Protein AF-A0A369VRB0-F1 (afdb_monomer_lite)

Secondary structure (DSSP, 8-state):
---EEEEEEEE--STT--EEEEEEEEGGGS-HHHHHHHHHHHHHTTGGGPPPPPPPPTT-EEEEEEEEETTEEEEEEEEES-SSHHHHHHHHHHHHHHHGGGS--TTTS-HHHHHHHHHHHHHHT--

Foldseek 3Di:
DFWKKKKWKWFDDDPPDIDIDMDMDTPVQFDPVLVVVLVVLCVVVVVLPDDADDDEDNGWMWIFIWGDDDPTIDTHTATPVGPDPSVVVNVVSSVNRRCVVVPPDVVNDDPVVVVVVVVVVVVVVVD

Radius of gyration: 17.97 Å; chains: 1; bounding box: 40×48×33 Å

pLDDT: mean 82.33, std 15.35, range [45.62, 98.25]

Sequence (127 aa):
MTDAITLGISGWFTPHGTLYHEEGRTLDEIAPEDWSNLLAHAESINFFTRAEPALPAPDARIFHLTITAGERSRELAINDPFEASELALLIRLTRRAMRDRLVLTPETLSEEAFEAIQASLRQAGQD

Structure (mmCIF, N/CA/C/O backbone):
data_AF-A0A369VRB0-F1
#
_entry.id   AF-A0A369VRB0-F1
#
loop_
_atom_site.group_PDB
_atom_site.id
_atom_site.type_symbol
_atom_site.label_atom_id
_atom_site.label_alt_id
_atom_site.label_comp_id
_atom_site.label_asym_id
_atom_site.label_entity_id
_atom_site.label_seq_id
_atom_site.pdbx_PDB_ins_code
_atom_site.Cartn_x
_atom_site.Cartn_y
_atom_site.Cartn_z
_atom_site.occupancy
_atom_site.B_iso_or_equiv
_atom_site.auth_seq_id
_atom_site.auth_comp_id
_atom_site.auth_asym_id
_atom_site.auth_atom_id
_atom_site.pdbx_PDB_model_num
ATOM 1 N N . MET A 1 1 ? 0.431 -9.967 13.486 1.00 76.19 1 MET A N 1
ATOM 2 C CA . MET A 1 1 ? 1.096 -8.630 13.454 1.00 76.19 1 MET A CA 1
ATOM 3 C C . MET A 1 1 ? 0.018 -7.548 13.562 1.00 76.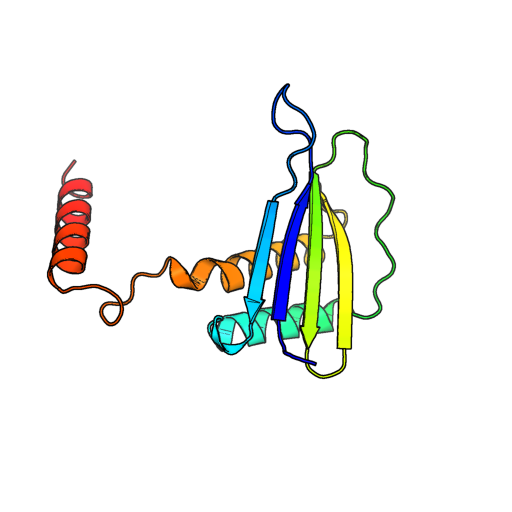19 1 MET A C 1
ATOM 5 O O . MET A 1 1 ? -1.147 -7.920 13.583 1.00 76.19 1 MET A O 1
ATOM 9 N N . THR A 1 2 ? 0.343 -6.257 13.696 1.00 89.88 2 THR A N 1
ATOM 10 C CA . THR A 1 2 ? -0.697 -5.204 13.664 1.00 89.88 2 THR A CA 1
ATOM 11 C C . THR A 1 2 ? -1.009 -4.839 12.219 1.00 89.88 2 THR A C 1
ATOM 13 O O . THR A 1 2 ? -0.089 -4.543 11.457 1.00 89.88 2 THR A O 1
ATOM 16 N N . ASP A 1 3 ? -2.291 -4.850 11.862 1.00 94.94 3 ASP A N 1
ATOM 17 C CA . ASP A 1 3 ? -2.757 -4.444 10.537 1.00 94.94 3 ASP A CA 1
ATOM 18 C C . ASP A 1 3 ? -2.463 -2.963 10.310 1.00 94.94 3 ASP A C 1
ATOM 20 O O . ASP A 1 3 ? -2.825 -2.107 11.123 1.00 94.94 3 ASP A O 1
ATOM 24 N N . ALA A 1 4 ? -1.756 -2.673 9.222 1.00 95.44 4 ALA A N 1
ATOM 25 C CA . ALA A 1 4 ? -1.245 -1.343 8.940 1.00 95.44 4 ALA A CA 1
ATOM 26 C C . ALA A 1 4 ? -0.897 -1.174 7.462 1.00 95.44 4 ALA A C 1
ATOM 28 O O . ALA A 1 4 ? -0.593 -2.141 6.753 1.00 95.44 4 ALA A O 1
ATOM 29 N N . ILE A 1 5 ? -0.876 0.081 7.028 1.00 95.38 5 ILE A N 1
ATOM 30 C CA . ILE A 1 5 ? -0.287 0.508 5.760 1.00 95.38 5 ILE A CA 1
ATOM 31 C C . ILE A 1 5 ? 0.812 1.528 6.031 1.00 95.38 5 ILE A C 1
ATOM 33 O O . ILE A 1 5 ? 0.673 2.382 6.906 1.00 95.38 5 ILE A O 1
ATOM 37 N N . THR A 1 6 ? 1.874 1.464 5.236 1.00 95.19 6 THR A N 1
ATOM 38 C CA . THR A 1 6 ? 2.931 2.477 5.182 1.00 95.19 6 THR A CA 1
ATOM 39 C C . THR A 1 6 ? 3.148 2.861 3.729 1.00 95.19 6 THR A C 1
ATOM 41 O O . THR A 1 6 ? 3.224 1.993 2.860 1.00 95.19 6 THR A O 1
ATOM 44 N N . LEU A 1 7 ? 3.224 4.160 3.456 1.00 93.31 7 LEU A N 1
ATOM 45 C CA . LEU A 1 7 ? 3.524 4.699 2.140 1.00 93.31 7 LEU A CA 1
ATOM 46 C C . LEU A 1 7 ? 4.701 5.667 2.245 1.00 93.31 7 LEU A C 1
ATOM 48 O O . LEU A 1 7 ? 4.564 6.793 2.724 1.00 93.31 7 LEU A O 1
ATOM 52 N N . GLY A 1 8 ? 5.847 5.216 1.756 1.00 89.56 8 GLY A N 1
ATOM 53 C CA . GLY A 1 8 ? 7.020 6.024 1.478 1.00 89.56 8 GLY A CA 1
ATOM 54 C C . GLY A 1 8 ? 7.000 6.567 0.052 1.00 89.56 8 GLY A C 1
ATOM 55 O O . GLY A 1 8 ? 6.498 5.933 -0.876 1.00 89.56 8 GLY A O 1
ATOM 56 N N . ILE A 1 9 ? 7.579 7.742 -0.152 1.00 87.62 9 ILE A N 1
ATOM 57 C CA . ILE A 1 9 ? 7.845 8.308 -1.472 1.00 87.62 9 ILE A CA 1
ATOM 58 C C . ILE A 1 9 ? 9.300 8.756 -1.488 1.00 87.62 9 ILE A C 1
ATOM 60 O O . ILE A 1 9 ? 9.707 9.598 -0.687 1.00 87.62 9 ILE A O 1
ATOM 64 N N . SER A 1 10 ? 10.073 8.215 -2.426 1.00 82.38 10 SER A N 1
ATOM 65 C CA . SER A 1 10 ? 11.417 8.691 -2.746 1.00 82.38 10 SER A CA 1
ATOM 66 C C . SER A 1 10 ? 11.479 9.146 -4.197 1.00 82.38 10 SER A C 1
ATOM 68 O O . SER A 1 10 ? 10.897 8.522 -5.080 1.00 82.38 10 SER A O 1
ATOM 70 N N . GLY A 1 11 ? 12.214 10.213 -4.468 1.00 70.88 11 GLY A N 1
ATOM 71 C CA . GLY A 1 11 ? 12.469 10.688 -5.823 1.00 70.88 11 GLY A CA 1
ATOM 72 C C . GLY A 1 11 ? 13.196 12.023 -5.803 1.00 70.88 11 GLY A C 1
ATOM 73 O O . GLY A 1 11 ? 13.388 12.624 -4.742 1.00 70.88 11 GLY A O 1
ATOM 74 N N . TRP A 1 12 ? 13.593 12.506 -6.977 1.00 55.75 12 TRP A N 1
ATOM 75 C CA . TRP A 1 12 ? 14.245 13.806 -7.099 1.00 55.75 12 TRP A CA 1
ATOM 76 C C . TRP A 1 12 ? 13.206 14.923 -7.081 1.00 55.75 12 TRP A C 1
ATOM 78 O O . TRP A 1 12 ? 12.567 15.202 -8.090 1.00 55.75 12 TRP A O 1
ATOM 88 N N . PHE A 1 13 ? 13.047 15.605 -5.949 1.00 56.91 13 PHE A N 1
ATOM 89 C CA . PHE A 1 13 ? 12.424 16.925 -5.943 1.00 56.91 13 PHE A CA 1
ATOM 90 C C . PHE A 1 13 ? 13.287 17.888 -5.125 1.00 56.91 13 PHE A C 1
ATOM 92 O O . PHE A 1 13 ? 13.317 17.829 -3.902 1.00 56.91 13 PHE A O 1
ATOM 99 N N . THR A 1 14 ? 13.944 18.794 -5.863 1.00 46.25 14 THR A N 1
ATOM 100 C CA . THR A 1 14 ? 14.813 19.935 -5.489 1.00 46.25 14 THR A CA 1
ATOM 101 C C . THR A 1 14 ? 16.340 19.728 -5.591 1.00 46.25 14 THR A C 1
ATOM 103 O O . THR A 1 14 ? 16.832 18.609 -5.455 1.00 46.25 14 THR A O 1
ATOM 106 N N . PRO A 1 15 ? 17.122 20.812 -5.813 1.00 46.34 15 PRO A N 1
ATOM 107 C CA . PRO A 1 15 ? 18.597 20.813 -5.825 1.00 46.34 15 PRO A CA 1
ATOM 108 C C . PRO A 1 15 ? 19.278 20.410 -4.500 1.00 46.34 15 PRO A C 1
ATOM 110 O O . PRO A 1 15 ? 20.495 20.537 -4.386 1.00 46.34 15 PRO A O 1
ATOM 113 N N . HIS A 1 16 ? 18.518 19.977 -3.489 1.00 50.50 16 HIS A N 1
ATOM 114 C CA . HIS A 1 16 ? 18.973 19.790 -2.107 1.00 50.50 16 HIS A CA 1
ATOM 115 C C . HIS A 1 16 ? 19.141 18.316 -1.684 1.00 50.50 16 HIS A C 1
ATOM 117 O O . HIS A 1 16 ? 19.489 18.061 -0.535 1.00 50.50 16 HIS A O 1
ATOM 123 N N . GLY A 1 17 ? 18.951 17.355 -2.599 1.00 53.81 17 GLY A N 1
ATOM 124 C CA . GLY A 1 17 ? 19.181 15.919 -2.368 1.00 53.81 17 GLY A CA 1
ATOM 125 C C . GLY A 1 17 ? 17.908 15.063 -2.384 1.00 53.81 17 GLY A C 1
ATOM 126 O O . GLY A 1 17 ? 16.826 15.541 -2.720 1.00 53.81 17 GLY A O 1
ATOM 127 N N . THR A 1 18 ? 18.049 13.776 -2.049 1.00 58.72 18 THR A N 1
ATOM 128 C CA . THR A 1 18 ? 16.936 12.815 -1.978 1.00 58.72 18 THR A CA 1
ATOM 129 C C . THR A 1 18 ? 16.072 13.103 -0.752 1.00 58.72 18 THR A C 1
ATOM 131 O O . THR A 1 18 ? 16.516 12.911 0.378 1.00 58.72 18 THR A O 1
ATOM 134 N N . LEU A 1 19 ? 14.831 13.538 -0.964 1.00 63.75 19 LEU A N 1
ATOM 135 C CA . LEU A 1 19 ? 13.826 13.627 0.093 1.00 63.75 19 LEU A CA 1
ATOM 136 C C . LEU A 1 19 ? 13.042 12.314 0.124 1.00 63.75 19 LEU A C 1
ATOM 138 O O . LEU A 1 19 ? 12.378 11.956 -0.849 1.00 63.75 19 LEU A O 1
ATOM 142 N N . TYR A 1 20 ? 13.154 11.598 1.241 1.00 77.56 20 TYR A N 1
ATOM 143 C CA . TYR A 1 20 ? 12.277 10.485 1.579 1.00 77.56 20 TYR A CA 1
ATOM 144 C C . TYR A 1 20 ? 11.192 11.000 2.520 1.00 77.56 20 TYR A C 1
ATOM 146 O O . TYR A 1 20 ? 11.501 11.587 3.559 1.00 77.56 20 TYR A O 1
ATOM 154 N N . HIS A 1 21 ? 9.933 10.807 2.145 1.00 81.81 21 HIS A N 1
ATOM 155 C CA . HIS A 1 21 ? 8.795 11.073 3.014 1.00 81.81 21 HIS A CA 1
ATOM 156 C C . HIS A 1 21 ? 8.017 9.782 3.210 1.00 81.81 21 HIS A C 1
ATOM 158 O O . HIS A 1 21 ? 7.648 9.150 2.225 1.00 81.81 21 HIS A O 1
ATOM 164 N N . GLU A 1 22 ? 7.759 9.418 4.460 1.00 86.88 22 GLU A N 1
ATOM 165 C CA . GLU A 1 22 ? 7.021 8.218 4.829 1.00 86.88 22 GLU A CA 1
ATOM 166 C C . GLU A 1 22 ? 5.892 8.574 5.782 1.00 86.88 22 GLU A C 1
ATOM 168 O O . GLU A 1 22 ? 6.074 9.351 6.722 1.00 86.88 22 GLU A O 1
ATOM 173 N N . GLU A 1 23 ? 4.733 7.980 5.532 1.00 89.06 23 GLU A N 1
ATOM 174 C CA . GLU A 1 23 ? 3.578 8.057 6.407 1.00 89.06 23 GLU A CA 1
ATOM 175 C C . GLU A 1 23 ? 2.981 6.663 6.611 1.00 89.06 23 GLU A C 1
ATOM 177 O O . GLU A 1 23 ? 2.913 5.860 5.679 1.00 89.06 23 GLU A O 1
ATOM 182 N N . GLY A 1 24 ? 2.538 6.382 7.838 1.00 91.62 24 GLY A N 1
ATOM 183 C CA . GLY A 1 24 ? 1.879 5.136 8.212 1.00 91.62 24 GLY A CA 1
ATOM 184 C C . GLY A 1 24 ? 0.527 5.369 8.882 1.00 91.62 24 GLY A C 1
ATOM 185 O O . GLY A 1 24 ? 0.280 6.434 9.463 1.00 91.62 24 GLY A O 1
ATOM 186 N N . ARG A 1 25 ? -0.336 4.356 8.797 1.00 92.88 25 ARG A N 1
ATOM 187 C CA . ARG A 1 25 ? -1.607 4.256 9.524 1.00 92.88 25 ARG A CA 1
ATOM 188 C C . ARG A 1 25 ? -1.834 2.827 9.986 1.00 92.88 25 ARG A C 1
ATOM 190 O O . ARG A 1 25 ? -1.638 1.890 9.206 1.00 92.88 25 ARG A O 1
ATOM 197 N N . THR A 1 26 ? -2.276 2.661 11.224 1.00 92.88 26 THR A N 1
ATOM 198 C CA . THR A 1 26 ? -2.810 1.380 11.704 1.00 92.88 26 THR A CA 1
ATOM 199 C C . THR A 1 26 ? -4.279 1.232 11.309 1.00 92.88 26 THR A C 1
ATOM 201 O O . THR A 1 26 ? -4.944 2.210 10.972 1.00 92.88 26 THR A O 1
ATOM 204 N N . LEU A 1 27 ? -4.798 0.001 11.312 1.00 90.50 27 LEU A N 1
ATOM 205 C CA . LEU A 1 27 ? -6.177 -0.303 10.909 1.00 90.50 27 LEU A CA 1
ATOM 206 C C . LEU A 1 27 ? -7.233 0.542 11.643 1.00 90.50 27 LEU A C 1
ATOM 208 O O . LEU A 1 27 ? -8.227 0.934 11.042 1.00 90.50 27 LEU A O 1
ATOM 212 N N . ASP A 1 28 ? -7.021 0.842 12.923 1.00 89.56 28 ASP A N 1
ATOM 213 C CA . ASP A 1 28 ? -7.921 1.667 13.735 1.00 89.56 28 ASP A CA 1
ATOM 214 C C . ASP A 1 28 ? -7.931 3.157 13.341 1.00 89.56 28 ASP A C 1
ATOM 216 O O . ASP A 1 28 ? -8.829 3.893 13.744 1.00 89.56 28 ASP A O 1
ATOM 220 N N . GLU A 1 29 ? -6.978 3.602 12.519 1.00 88.44 29 GLU A N 1
ATOM 221 C CA . GLU A 1 29 ? 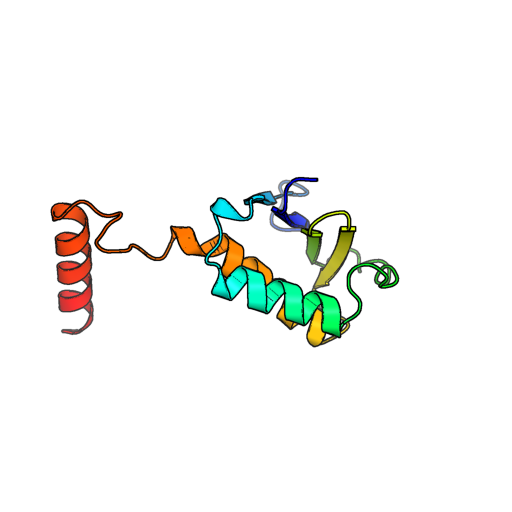-6.892 4.973 12.006 1.00 88.44 29 GLU A CA 1
ATOM 222 C C . GLU A 1 29 ? -7.477 5.146 10.592 1.00 88.44 29 GLU A C 1
ATOM 224 O O . GLU A 1 29 ? -7.432 6.255 10.053 1.00 88.44 29 GLU A O 1
ATOM 229 N N . ILE A 1 30 ? -7.995 4.076 9.982 1.00 88.88 30 ILE A N 1
ATOM 230 C CA . ILE A 1 30 ? -8.469 4.035 8.589 1.00 88.88 30 ILE A CA 1
ATOM 231 C C . ILE A 1 30 ? -9.971 3.750 8.576 1.00 88.88 30 ILE A C 1
ATOM 233 O O . ILE A 1 30 ? -10.446 2.894 9.327 1.00 88.88 30 ILE A O 1
ATOM 237 N N . ALA A 1 31 ? -10.741 4.410 7.700 1.00 89.75 31 ALA A N 1
ATOM 238 C CA . ALA A 1 31 ? -12.146 4.054 7.553 1.00 89.75 31 ALA A CA 1
ATOM 239 C C . ALA A 1 31 ? -12.290 2.580 7.116 1.00 89.75 31 ALA A C 1
ATOM 241 O O . ALA A 1 31 ? -11.616 2.143 6.175 1.00 89.75 31 ALA A O 1
ATOM 242 N N . PRO A 1 32 ? -13.205 1.798 7.725 1.00 89.88 32 PRO A N 1
ATOM 243 C CA . PRO A 1 32 ? -13.362 0.379 7.401 1.00 89.88 32 PRO A CA 1
ATOM 244 C C . PRO A 1 32 ? -13.615 0.098 5.913 1.00 89.88 32 PRO A C 1
ATOM 246 O O . PRO A 1 32 ? -13.156 -0.916 5.386 1.00 89.88 32 PRO A O 1
ATOM 249 N N . GLU A 1 33 ? -14.326 0.994 5.220 1.00 90.75 33 GLU A N 1
ATOM 250 C CA . GLU A 1 33 ? -14.578 0.875 3.781 1.00 90.75 33 GLU A CA 1
ATOM 251 C C . GLU A 1 33 ? -13.304 1.019 2.946 1.00 90.75 33 GLU A C 1
ATOM 253 O O . GLU A 1 33 ? -13.098 0.256 2.002 1.00 90.75 33 GLU A O 1
ATOM 258 N N . ASP A 1 34 ? -12.420 1.944 3.312 1.00 93.94 34 ASP A N 1
ATOM 259 C CA . ASP A 1 34 ? -11.192 2.203 2.573 1.00 93.94 34 ASP A CA 1
ATOM 260 C C . ASP A 1 34 ? -10.146 1.128 2.835 1.00 93.94 34 ASP A C 1
ATOM 262 O O . ASP A 1 34 ? -9.482 0.689 1.893 1.00 93.94 34 ASP A O 1
ATOM 266 N N . TRP A 1 35 ? -10.091 0.599 4.061 1.00 95.06 35 TRP A N 1
ATOM 267 C CA . TRP A 1 35 ? -9.327 -0.611 4.351 1.00 95.06 35 TRP A CA 1
ATOM 268 C C . TRP A 1 35 ? -9.816 -1.811 3.530 1.00 95.06 35 TRP A C 1
ATOM 270 O O . TRP A 1 35 ? -9.019 -2.478 2.868 1.00 95.06 35 TRP A O 1
ATOM 280 N N . SER A 1 36 ? -11.128 -2.067 3.529 1.00 94.75 36 SER A N 1
ATOM 281 C CA . SER A 1 36 ? -11.727 -3.193 2.802 1.00 94.75 36 SER A CA 1
ATOM 282 C C . SER A 1 36 ? -11.466 -3.103 1.296 1.00 94.75 36 SER A C 1
ATOM 284 O O . SER A 1 36 ? -11.017 -4.072 0.682 1.00 94.75 36 SER A O 1
ATOM 286 N N . ASN A 1 37 ? -11.668 -1.923 0.702 1.00 95.69 37 ASN A N 1
ATOM 287 C CA . ASN A 1 37 ? -11.432 -1.684 -0.721 1.00 95.69 37 ASN A CA 1
ATOM 288 C C . ASN A 1 37 ? -9.951 -1.831 -1.094 1.00 95.69 37 ASN A C 1
ATOM 290 O O . ASN A 1 37 ? -9.630 -2.450 -2.112 1.00 95.69 37 ASN A O 1
ATOM 294 N N . LEU A 1 38 ? -9.048 -1.281 -0.274 1.00 96.75 38 LEU A N 1
ATOM 295 C CA . LEU A 1 38 ? -7.606 -1.412 -0.470 1.00 96.75 38 LEU A CA 1
ATOM 296 C C . LEU A 1 38 ? -7.180 -2.880 -0.429 1.00 96.75 38 LEU A C 1
ATOM 298 O O . LEU A 1 38 ? -6.492 -3.338 -1.343 1.00 96.75 38 LEU A O 1
ATOM 302 N N . LEU A 1 39 ? -7.598 -3.614 0.605 1.00 97.62 39 LEU A N 1
ATOM 303 C CA . LEU A 1 39 ? -7.213 -5.008 0.783 1.00 97.62 39 LEU A CA 1
ATOM 304 C C . LEU A 1 39 ? -7.790 -5.884 -0.331 1.00 97.62 39 LEU A C 1
ATOM 306 O O . LEU A 1 39 ? -7.048 -6.656 -0.930 1.00 97.62 39 LEU A O 1
ATOM 310 N N . ALA A 1 40 ? -9.068 -5.716 -0.684 1.00 97.81 40 ALA A N 1
ATOM 311 C CA . ALA A 1 40 ? -9.689 -6.443 -1.790 1.00 97.81 40 ALA A CA 1
ATOM 312 C C . ALA A 1 40 ? -8.935 -6.233 -3.115 1.00 97.81 40 ALA A C 1
ATOM 314 O O . ALA A 1 40 ? -8.690 -7.190 -3.854 1.00 97.81 40 ALA A O 1
ATOM 315 N N . HIS A 1 41 ? -8.513 -4.996 -3.400 1.00 98.25 41 HIS A N 1
ATOM 316 C CA . HIS A 1 41 ? -7.718 -4.706 -4.591 1.00 98.25 41 HIS A CA 1
ATOM 317 C C . HIS A 1 41 ? -6.319 -5.330 -4.513 1.00 98.25 41 HIS A C 1
ATOM 319 O O . HIS A 1 41 ? -5.882 -5.955 -5.480 1.00 98.25 41 HIS A O 1
ATOM 325 N N . ALA A 1 42 ? -5.645 -5.239 -3.361 1.00 97.50 42 ALA A N 1
ATOM 326 C CA . ALA A 1 42 ? -4.340 -5.859 -3.131 1.00 97.50 42 ALA A CA 1
ATOM 327 C C . ALA A 1 42 ? -4.372 -7.385 -3.343 1.00 97.50 42 ALA A C 1
ATOM 329 O O . ALA A 1 42 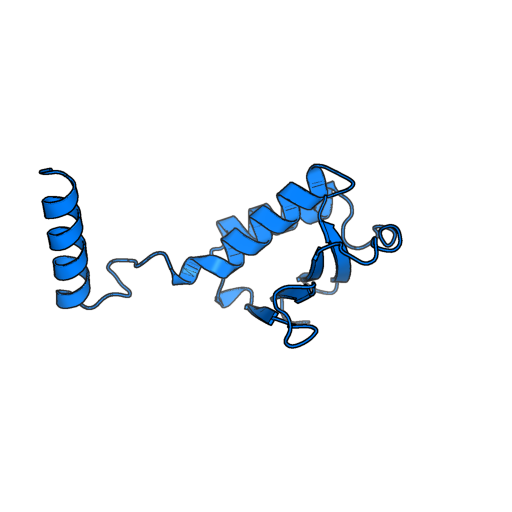? -3.469 -7.929 -3.984 1.00 97.50 42 ALA A O 1
ATOM 330 N N . GLU A 1 43 ? -5.426 -8.068 -2.883 1.00 97.25 43 GLU A N 1
ATOM 331 C CA . GLU A 1 43 ? -5.635 -9.496 -3.165 1.00 97.25 43 GLU A CA 1
ATOM 332 C C . GLU A 1 43 ? -5.808 -9.759 -4.661 1.00 97.25 43 GLU A C 1
ATOM 334 O O . GLU A 1 43 ? -5.162 -10.648 -5.211 1.00 97.25 43 GLU A O 1
ATOM 339 N N . SER A 1 44 ? -6.647 -8.970 -5.342 1.00 97.56 44 SER A 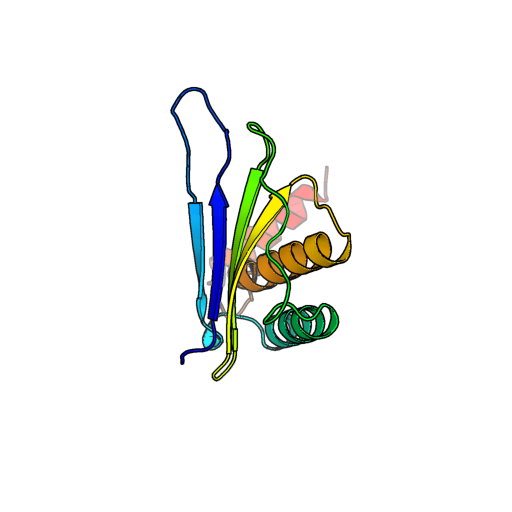N 1
ATOM 340 C CA . SER A 1 44 ? -6.977 -9.198 -6.756 1.00 97.56 44 SER A CA 1
ATOM 341 C C . SER A 1 44 ? -5.758 -9.149 -7.686 1.00 97.56 44 SER A C 1
ATOM 343 O O . SER A 1 44 ? -5.731 -9.824 -8.715 1.00 97.56 44 SER A O 1
ATOM 345 N N . ILE A 1 45 ? -4.723 -8.395 -7.300 1.00 95.69 45 ILE A N 1
ATOM 346 C CA . ILE A 1 45 ? -3.473 -8.254 -8.057 1.00 95.69 45 ILE A CA 1
ATOM 347 C C . ILE A 1 45 ? -2.334 -9.127 -7.515 1.00 95.69 45 ILE A C 1
ATOM 349 O O . ILE A 1 45 ? -1.191 -8.995 -7.969 1.00 95.69 45 ILE A O 1
ATOM 353 N N . ASN A 1 46 ? -2.634 -9.993 -6.542 1.00 96.44 46 ASN A N 1
ATOM 354 C CA . ASN A 1 46 ? -1.687 -10.841 -5.822 1.00 96.44 46 ASN A CA 1
ATOM 355 C C . ASN A 1 46 ? -0.526 -10.056 -5.190 1.00 96.44 46 ASN A C 1
ATOM 357 O O . ASN A 1 46 ? 0.622 -10.492 -5.259 1.00 96.44 46 ASN A O 1
ATOM 361 N N . PHE A 1 47 ? -0.803 -8.896 -4.585 1.00 96.25 47 PHE A N 1
ATOM 362 C CA . PHE A 1 47 ? 0.217 -7.983 -4.050 1.00 96.25 47 PHE A CA 1
ATOM 363 C C . PHE A 1 47 ? 1.240 -8.693 -3.148 1.00 96.25 47 PHE A C 1
ATOM 365 O O . PHE A 1 47 ? 2.444 -8.548 -3.348 1.00 96.25 47 PHE A O 1
ATOM 372 N N . PHE A 1 48 ? 0.774 -9.526 -2.211 1.00 96.38 48 PHE A N 1
ATOM 373 C CA . PHE A 1 48 ? 1.627 -10.196 -1.220 1.00 96.38 48 PHE A CA 1
ATOM 374 C C . PHE A 1 48 ? 2.630 -11.199 -1.810 1.00 96.38 48 PHE A C 1
ATOM 376 O O . PHE A 1 48 ? 3.614 -11.536 -1.155 1.00 96.38 48 PHE A O 1
ATOM 383 N N . THR A 1 49 ? 2.395 -11.675 -3.033 1.00 95.81 49 THR A N 1
ATOM 384 C CA . THR A 1 49 ? 3.268 -12.628 -3.738 1.00 95.81 49 THR A CA 1
ATOM 385 C C . THR A 1 49 ? 3.775 -12.075 -5.067 1.00 95.81 49 THR A C 1
ATOM 387 O O . THR A 1 49 ? 4.335 -12.822 -5.871 1.00 95.81 49 THR A O 1
ATOM 390 N N . ARG A 1 50 ? 3.537 -10.789 -5.344 1.00 93.00 50 ARG A N 1
ATOM 391 C CA . ARG A 1 50 ? 3.916 -10.160 -6.605 1.00 93.00 50 ARG A CA 1
ATOM 392 C C . ARG A 1 50 ? 5.439 -10.093 -6.706 1.00 93.00 50 ARG A C 1
ATOM 394 O O . ARG A 1 50 ? 6.126 -9.835 -5.720 1.00 93.00 50 ARG A O 1
ATOM 401 N N . ALA A 1 51 ? 5.958 -10.322 -7.911 1.00 90.38 51 ALA A N 1
ATOM 402 C CA . ALA A 1 51 ? 7.366 -10.089 -8.199 1.00 90.38 51 ALA A CA 1
ATOM 403 C C . ALA A 1 51 ? 7.711 -8.602 -8.033 1.00 90.38 51 ALA A C 1
ATOM 405 O O . ALA A 1 51 ? 6.862 -7.735 -8.258 1.00 90.38 51 ALA A O 1
ATOM 406 N N . GLU A 1 52 ? 8.961 -8.327 -7.663 1.00 84.62 52 GLU A N 1
ATOM 407 C CA . GLU A 1 52 ? 9.448 -6.953 -7.583 1.00 84.62 52 GLU A CA 1
ATOM 408 C C . GLU A 1 52 ? 9.346 -6.284 -8.965 1.00 84.62 52 GLU A C 1
ATOM 410 O O . GLU A 1 52 ? 9.656 -6.940 -9.971 1.00 84.62 52 GLU A O 1
ATOM 415 N N . PRO A 1 53 ? 8.904 -5.016 -9.044 1.00 81.50 53 PRO A N 1
ATOM 416 C CA . PRO A 1 53 ? 8.941 -4.253 -10.286 1.00 81.50 53 PRO A CA 1
ATOM 417 C C . PRO A 1 53 ? 10.360 -4.143 -10.854 1.00 81.50 53 PRO A C 1
ATOM 419 O O . PRO A 1 53 ? 11.354 -4.406 -10.168 1.00 81.50 53 PRO A O 1
ATOM 422 N N . ALA A 1 54 ? 10.472 -3.754 -12.127 1.00 81.69 54 ALA A N 1
ATOM 423 C CA . ALA A 1 54 ? 11.783 -3.542 -12.724 1.00 81.69 54 ALA A CA 1
ATOM 424 C C . ALA A 1 54 ? 12.528 -2.399 -12.012 1.00 81.69 54 ALA A C 1
ATOM 426 O O . ALA A 1 54 ? 11.933 -1.562 -11.328 1.00 81.69 54 ALA A O 1
ATOM 427 N N . LEU A 1 55 ? 13.853 -2.346 -12.178 1.00 79.06 55 LEU A N 1
ATOM 428 C CA . LEU A 1 55 ? 14.638 -1.255 -11.606 1.00 79.06 55 LEU A CA 1
ATOM 429 C C . LEU A 1 55 ? 14.149 0.103 -12.152 1.00 79.06 55 LEU A C 1
ATOM 431 O O . LEU A 1 55 ? 13.986 0.233 -13.370 1.00 79.06 55 LEU A O 1
ATOM 435 N N . PRO A 1 56 ? 13.942 1.110 -11.283 1.00 76.38 56 PRO A N 1
ATOM 436 C CA . PRO A 1 56 ? 13.497 2.433 -11.700 1.00 76.38 56 PRO A CA 1
ATOM 437 C C . PRO A 1 56 ? 14.504 3.105 -12.633 1.00 76.38 56 PRO A C 1
ATOM 439 O O . PRO A 1 56 ? 15.719 2.929 -12.503 1.00 76.38 56 PRO A O 1
ATOM 442 N N . ALA A 1 57 ? 13.996 3.949 -13.533 1.00 77.50 57 ALA A N 1
ATOM 443 C CA . ALA A 1 57 ? 14.840 4.916 -14.223 1.00 77.50 57 ALA A CA 1
ATOM 444 C C . ALA A 1 57 ? 15.480 5.886 -13.201 1.00 77.50 57 ALA A C 1
ATOM 446 O O . ALA A 1 57 ? 14.885 6.135 -12.149 1.00 77.50 57 ALA A O 1
ATOM 447 N N . PRO A 1 58 ? 16.665 6.461 -13.483 1.00 74.81 58 PRO A N 1
ATOM 448 C CA . PRO A 1 58 ? 17.374 7.332 -12.537 1.00 74.81 58 PRO A CA 1
ATOM 449 C C . PRO A 1 58 ? 16.577 8.551 -12.041 1.00 74.81 58 PRO A C 1
ATOM 451 O O . PRO A 1 58 ? 16.875 9.092 -10.979 1.00 74.81 58 PRO A O 1
ATOM 454 N N . ASP A 1 59 ? 15.589 8.994 -12.814 1.00 75.38 59 ASP A N 1
ATOM 455 C CA . ASP A 1 59 ? 14.709 10.131 -12.551 1.00 75.38 59 ASP A CA 1
ATOM 456 C C . ASP A 1 59 ? 13.285 9.724 -12.129 1.00 75.38 59 ASP A C 1
ATOM 458 O O . ASP A 1 59 ? 12.451 10.593 -11.865 1.00 75.38 59 ASP A O 1
ATOM 462 N N . ALA A 1 60 ? 12.998 8.422 -12.033 1.00 79.44 60 ALA A N 1
ATOM 463 C CA . ALA A 1 60 ? 11.681 7.934 -11.648 1.00 79.44 60 ALA A CA 1
ATOM 464 C C . ALA A 1 60 ? 11.379 8.257 -10.180 1.00 79.44 60 ALA A C 1
ATOM 466 O O . ALA A 1 60 ? 12.223 8.131 -9.286 1.00 79.44 60 ALA A O 1
ATOM 467 N N . ARG A 1 61 ? 10.127 8.632 -9.911 1.00 86.00 61 ARG A N 1
ATOM 468 C CA . ARG A 1 61 ? 9.610 8.660 -8.542 1.00 86.00 61 ARG A CA 1
ATOM 469 C C . ARG A 1 61 ? 9.281 7.225 -8.133 1.00 86.00 61 ARG A C 1
ATOM 471 O O . ARG A 1 61 ? 8.748 6.462 -8.928 1.00 86.00 61 ARG A O 1
ATOM 478 N N . ILE A 1 62 ? 9.578 6.865 -6.892 1.00 89.31 62 ILE A N 1
ATOM 479 C CA . ILE A 1 62 ? 9.352 5.528 -6.344 1.00 89.31 62 ILE A CA 1
ATOM 480 C C . ILE A 1 62 ? 8.429 5.649 -5.133 1.00 89.31 62 ILE A C 1
ATOM 482 O O . ILE A 1 62 ? 8.667 6.454 -4.229 1.00 89.31 62 ILE A O 1
ATOM 486 N N . PHE A 1 63 ? 7.377 4.844 -5.127 1.00 91.38 63 PHE A N 1
ATOM 487 C CA . PHE A 1 63 ? 6.463 4.652 -4.013 1.00 91.38 63 PHE A CA 1
ATOM 488 C C . PHE A 1 63 ? 6.835 3.370 -3.272 1.00 91.38 63 PHE A C 1
ATOM 490 O O . PHE A 1 63 ? 6.739 2.290 -3.841 1.00 91.38 63 PHE A O 1
ATOM 497 N N . HIS A 1 64 ? 7.225 3.477 -2.009 1.00 93.00 64 HIS A N 1
ATOM 498 C CA . HIS A 1 64 ? 7.497 2.330 -1.141 1.00 93.00 64 HIS A CA 1
ATOM 499 C C . HIS A 1 64 ? 6.217 2.004 -0.386 1.00 93.00 64 HIS A C 1
ATOM 501 O O . HIS A 1 64 ? 5.840 2.720 0.539 1.00 93.00 64 HIS A O 1
ATOM 507 N N . LEU A 1 65 ? 5.485 0.991 -0.842 1.00 95.62 65 LEU A N 1
ATOM 508 C CA . LEU A 1 65 ? 4.214 0.605 -0.242 1.00 95.62 65 LEU A CA 1
ATOM 509 C C . LEU A 1 65 ? 4.392 -0.661 0.582 1.00 95.62 65 LEU A C 1
ATOM 511 O O . LEU A 1 65 ? 4.684 -1.718 0.024 1.00 95.62 65 LEU A O 1
ATOM 515 N N . THR A 1 66 ? 4.091 -0.565 1.872 1.00 97.31 66 THR A N 1
ATOM 516 C CA . THR A 1 66 ? 3.984 -1.714 2.770 1.00 97.31 66 THR A CA 1
ATOM 517 C C . THR A 1 66 ? 2.537 -1.909 3.194 1.00 97.31 66 THR A C 1
ATOM 519 O O . THR A 1 66 ? 1.889 -0.973 3.663 1.00 97.31 66 THR A O 1
ATOM 522 N N . ILE A 1 67 ? 2.030 -3.135 3.054 1.00 97.56 67 ILE A N 1
ATOM 523 C CA . ILE A 1 67 ? 0.720 -3.549 3.574 1.00 97.56 67 ILE A CA 1
ATOM 524 C C . ILE A 1 67 ? 0.937 -4.731 4.514 1.00 97.56 67 ILE A C 1
ATOM 526 O O . ILE A 1 67 ? 1.512 -5.744 4.112 1.00 97.56 67 ILE A O 1
ATOM 530 N N . THR A 1 68 ? 0.447 -4.614 5.746 1.00 97.88 68 THR A N 1
ATOM 531 C CA . THR A 1 68 ? 0.373 -5.706 6.722 1.00 97.88 68 THR A CA 1
ATOM 532 C C . THR A 1 68 ? -1.091 -6.023 7.004 1.00 97.88 68 THR A C 1
ATOM 534 O O . THR A 1 68 ? -1.828 -5.142 7.433 1.00 97.88 68 THR A O 1
ATOM 537 N N . ALA A 1 69 ? -1.508 -7.265 6.754 1.00 96.00 69 ALA A N 1
ATOM 538 C CA . ALA A 1 69 ? -2.870 -7.752 6.963 1.00 96.00 69 ALA A CA 1
ATOM 539 C C . ALA A 1 69 ? -2.850 -9.161 7.585 1.00 96.00 69 ALA A C 1
ATOM 541 O O . ALA A 1 69 ? -2.512 -10.158 6.930 1.00 96.00 69 ALA A O 1
ATOM 542 N N . GLY A 1 70 ? -3.214 -9.239 8.862 1.00 93.69 70 GLY A N 1
ATOM 543 C CA . GLY A 1 70 ? -3.117 -10.405 9.726 1.00 93.69 70 GLY A CA 1
ATOM 544 C C . GLY A 1 70 ? -1.672 -10.877 9.887 1.00 93.69 70 GLY A C 1
ATOM 545 O O . GLY A 1 70 ? -0.837 -10.234 10.528 1.00 93.69 70 GLY A O 1
ATOM 546 N N . GLU A 1 71 ? -1.386 -12.027 9.280 1.00 93.75 71 GLU A N 1
ATOM 547 C CA . GLU A 1 71 ? -0.067 -12.676 9.296 1.00 93.75 71 GLU A CA 1
ATOM 548 C C . GLU A 1 71 ? 0.726 -12.449 8.000 1.00 93.75 71 GLU A C 1
ATOM 550 O O . GLU A 1 71 ? 1.821 -12.983 7.830 1.00 93.75 71 GLU A O 1
ATOM 555 N N . ARG A 1 72 ? 0.179 -11.673 7.057 1.00 95.75 72 ARG A N 1
ATOM 556 C CA . ARG A 1 72 ? 0.834 -11.362 5.784 1.00 95.75 72 ARG A CA 1
ATOM 557 C C . ARG A 1 72 ? 1.351 -9.939 5.818 1.00 95.75 72 ARG A C 1
ATOM 559 O O . ARG A 1 72 ? 0.632 -9.023 6.204 1.00 95.75 72 ARG A O 1
ATOM 566 N N . SER A 1 73 ? 2.582 -9.754 5.368 1.00 96.00 73 SER A N 1
ATOM 567 C CA . SER A 1 73 ? 3.178 -8.436 5.201 1.00 96.00 73 SER A CA 1
ATOM 568 C C . SER A 1 73 ? 4.043 -8.432 3.955 1.00 96.00 73 SER A C 1
ATOM 570 O O . SER A 1 73 ? 4.761 -9.401 3.690 1.00 96.00 73 SER A O 1
ATOM 572 N N . ARG A 1 74 ? 3.939 -7.369 3.161 1.00 96.38 74 ARG A N 1
ATOM 573 C CA . ARG A 1 74 ? 4.762 -7.182 1.969 1.00 96.38 74 ARG A CA 1
ATOM 574 C C . ARG A 1 74 ? 5.032 -5.704 1.752 1.00 96.38 74 ARG A C 1
ATOM 576 O O . ARG A 1 74 ? 4.112 -4.894 1.831 1.00 96.38 74 ARG A O 1
ATOM 583 N N . GLU A 1 75 ? 6.282 -5.412 1.427 1.00 95.19 75 GLU A N 1
ATOM 584 C CA . GLU A 1 75 ? 6.744 -4.140 0.883 1.00 95.19 75 GLU A CA 1
ATOM 585 C C . GLU A 1 75 ? 7.008 -4.304 -0.621 1.00 95.19 75 GLU A C 1
ATOM 587 O O . GLU A 1 75 ? 7.526 -5.344 -1.043 1.00 95.19 75 GLU A O 1
ATOM 592 N N . LEU A 1 76 ? 6.623 -3.310 -1.424 1.00 93.94 76 LEU A N 1
ATOM 593 C CA . LEU A 1 76 ? 6.977 -3.200 -2.842 1.00 93.94 76 LEU A CA 1
ATOM 594 C C . LEU A 1 76 ? 7.406 -1.772 -3.180 1.00 93.94 76 LEU A C 1
ATOM 596 O O . LEU A 1 76 ? 6.723 -0.810 -2.813 1.00 93.94 76 LEU A O 1
ATOM 600 N N . ALA A 1 77 ? 8.481 -1.655 -3.958 1.00 91.25 77 ALA A N 1
ATOM 601 C CA . ALA A 1 77 ? 8.919 -0.397 -4.547 1.00 91.25 77 ALA A CA 1
ATOM 602 C C . ALA A 1 77 ? 8.264 -0.216 -5.925 1.00 91.25 77 ALA A C 1
ATOM 604 O O . ALA A 1 77 ? 8.610 -0.880 -6.897 1.00 91.25 77 ALA A O 1
ATOM 605 N N . ILE A 1 78 ? 7.281 0.677 -6.014 1.00 91.12 78 ILE A N 1
ATOM 606 C CA . ILE A 1 78 ? 6.462 0.906 -7.205 1.00 91.12 78 ILE A CA 1
ATOM 607 C C . ILE A 1 78 ? 6.938 2.172 -7.922 1.00 91.12 78 ILE A C 1
ATOM 609 O O . ILE A 1 78 ? 6.850 3.277 -7.386 1.00 91.12 78 ILE A O 1
ATOM 613 N N . ASN A 1 79 ? 7.392 2.016 -9.161 1.00 89.12 79 ASN A N 1
ATOM 614 C CA . ASN A 1 79 ? 7.882 3.122 -9.982 1.00 89.12 79 ASN A CA 1
ATOM 615 C C . ASN A 1 79 ? 6.729 3.970 -10.550 1.00 89.12 79 ASN A C 1
ATOM 617 O O . ASN A 1 79 ? 5.676 3.446 -10.916 1.00 89.12 79 ASN A O 1
ATOM 621 N N . ASP A 1 80 ? 6.958 5.276 -10.657 1.00 84.38 80 ASP A N 1
ATOM 622 C CA . ASP A 1 80 ? 6.153 6.258 -11.383 1.00 84.38 80 ASP A CA 1
ATOM 623 C C . ASP A 1 80 ? 7.017 6.817 -12.529 1.00 84.38 80 ASP A C 1
ATOM 625 O O . ASP A 1 80 ? 8.070 7.411 -12.254 1.00 84.38 80 ASP A O 1
ATOM 629 N N . PRO A 1 81 ? 6.634 6.604 -13.803 1.00 84.81 81 PRO A N 1
ATOM 630 C CA . PRO A 1 81 ? 5.336 6.104 -14.276 1.00 84.81 81 PRO A CA 1
ATOM 631 C C . PRO A 1 81 ? 5.068 4.620 -13.971 1.00 84.81 81 PRO A C 1
ATOM 633 O O . PRO A 1 81 ? 5.965 3.783 -14.036 1.00 84.81 81 PRO A O 1
ATOM 636 N N . PHE A 1 82 ? 3.804 4.302 -13.669 1.00 87.38 82 PHE A N 1
ATOM 637 C CA . PHE A 1 82 ? 3.374 2.947 -13.317 1.00 87.38 82 PHE A CA 1
ATOM 638 C C . PHE A 1 82 ? 3.412 1.999 -14.519 1.00 87.38 82 PHE A C 1
ATOM 640 O O . PHE A 1 82 ? 2.785 2.257 -15.545 1.00 87.38 82 PHE A O 1
ATOM 647 N N . GLU A 1 83 ? 4.062 0.848 -14.349 1.00 82.19 83 GLU A N 1
ATOM 648 C CA . GLU A 1 83 ? 4.121 -0.215 -15.365 1.00 82.19 83 GLU A CA 1
ATOM 649 C C . GLU A 1 83 ? 2.757 -0.880 -15.615 1.00 82.19 83 GLU A C 1
ATOM 651 O O . GLU A 1 83 ? 2.504 -1.410 -16.695 1.00 82.19 83 GLU A O 1
ATOM 656 N N . ALA A 1 84 ? 1.876 -0.864 -14.610 1.00 87.50 84 ALA A N 1
ATOM 657 C CA . ALA A 1 84 ? 0.580 -1.527 -14.642 1.00 87.50 84 ALA A CA 1
ATOM 658 C C . ALA A 1 84 ? -0.508 -0.642 -14.020 1.00 87.50 84 ALA A C 1
ATOM 660 O O . ALA A 1 84 ? -0.319 -0.047 -12.954 1.00 87.50 84 ALA A O 1
ATOM 661 N N . SER A 1 85 ? -1.672 -0.576 -14.674 1.00 90.19 85 SER A N 1
ATOM 662 C CA . SER A 1 85 ? -2.789 0.268 -14.226 1.00 90.19 85 SER A CA 1
ATOM 663 C C . SER A 1 85 ? -3.321 -0.133 -12.847 1.00 90.19 85 SER A C 1
ATOM 665 O O . SER A 1 85 ? -3.777 0.723 -12.086 1.00 90.19 85 SER A O 1
ATOM 667 N N . GLU A 1 86 ? -3.199 -1.409 -12.474 1.00 93.88 86 GLU A N 1
ATOM 668 C CA . GLU A 1 86 ? -3.675 -1.882 -11.182 1.00 93.88 86 GLU A CA 1
ATOM 669 C C . GLU A 1 86 ? -2.770 -1.426 -10.026 1.00 93.88 86 GLU A C 1
ATOM 671 O O . GLU A 1 86 ? -3.266 -1.221 -8.918 1.00 93.88 86 GLU A O 1
ATOM 676 N N . LEU A 1 87 ? -1.474 -1.188 -10.271 1.00 93.44 87 LEU A N 1
ATOM 677 C CA . LEU A 1 87 ? -0.563 -0.599 -9.278 1.00 93.44 87 LEU A CA 1
ATOM 678 C C . LEU A 1 87 ? -0.875 0.882 -9.047 1.00 93.44 87 LEU A C 1
ATOM 680 O O . LEU A 1 87 ? -0.874 1.346 -7.908 1.00 93.44 87 LEU A O 1
ATOM 684 N N . ALA A 1 88 ? -1.223 1.610 -10.111 1.00 93.62 88 ALA A N 1
ATOM 685 C CA . ALA A 1 88 ? -1.673 2.995 -9.998 1.00 93.62 88 ALA A CA 1
ATOM 686 C C . ALA A 1 88 ? -2.946 3.103 -9.138 1.00 93.62 88 ALA A C 1
ATOM 688 O O . ALA A 1 88 ? -3.055 3.979 -8.274 1.00 93.62 88 ALA A O 1
ATOM 689 N N . LEU A 1 89 ? -3.901 2.186 -9.346 1.00 95.69 89 LEU A N 1
ATOM 690 C CA . LEU A 1 89 ? -5.116 2.112 -8.536 1.00 95.69 89 LEU A CA 1
ATOM 691 C C . LEU A 1 89 ? -4.805 1.750 -7.079 1.00 95.69 89 LEU A C 1
ATOM 693 O O . LEU A 1 89 ? -5.360 2.380 -6.180 1.00 95.69 89 LEU A O 1
ATOM 697 N N . LEU A 1 90 ? -3.883 0.815 -6.836 1.00 96.62 90 LEU A N 1
ATOM 698 C CA . LEU A 1 90 ? -3.456 0.461 -5.482 1.00 96.62 90 LEU A CA 1
ATOM 699 C C . LEU A 1 90 ? -2.907 1.683 -4.731 1.00 96.62 90 LEU A C 1
ATOM 701 O O . LEU A 1 90 ? -3.406 2.006 -3.657 1.00 96.62 90 LEU A O 1
ATOM 705 N N . ILE A 1 91 ? -1.969 2.427 -5.330 1.00 94.88 91 ILE A N 1
ATOM 706 C CA . ILE A 1 91 ? -1.412 3.653 -4.732 1.00 94.88 91 ILE A CA 1
ATOM 707 C C . ILE A 1 91 ? -2.503 4.697 -4.461 1.00 94.88 91 ILE A C 1
ATOM 709 O O . ILE A 1 91 ? -2.476 5.383 -3.435 1.00 94.88 91 ILE A O 1
ATOM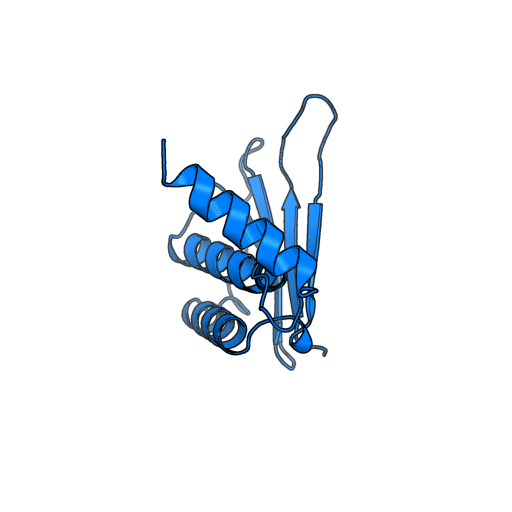 713 N N . ARG A 1 92 ? -3.494 4.825 -5.353 1.00 94.44 92 ARG A N 1
ATOM 714 C CA . ARG A 1 92 ? -4.637 5.726 -5.148 1.00 94.44 92 ARG A CA 1
ATOM 715 C C . ARG A 1 92 ? -5.483 5.314 -3.940 1.00 94.44 92 ARG A C 1
ATOM 717 O O . ARG A 1 92 ? -5.854 6.191 -3.161 1.00 94.44 92 ARG A O 1
ATOM 724 N N . LEU A 1 93 ? -5.785 4.025 -3.789 1.00 95.75 93 LEU A N 1
ATOM 725 C CA . LEU A 1 93 ? -6.543 3.498 -2.650 1.00 95.75 93 LEU A CA 1
ATOM 726 C C . LEU A 1 93 ? -5.767 3.665 -1.342 1.00 95.75 93 LEU A C 1
ATOM 728 O O . LEU A 1 93 ? -6.335 4.148 -0.367 1.00 95.75 93 LEU A O 1
ATOM 732 N N . THR A 1 94 ? -4.459 3.389 -1.339 1.00 95.19 94 THR A N 1
ATOM 733 C CA . THR A 1 94 ? -3.598 3.634 -0.173 1.00 95.19 94 THR A CA 1
ATOM 734 C C . THR A 1 94 ? -3.642 5.101 0.234 1.00 95.19 94 THR A C 1
ATOM 736 O O . THR A 1 94 ? -3.886 5.414 1.392 1.00 95.19 94 THR A O 1
ATOM 739 N N . ARG A 1 95 ? -3.467 6.030 -0.712 1.00 92.44 95 ARG A N 1
ATOM 740 C CA . ARG A 1 95 ? -3.535 7.469 -0.417 1.00 92.44 95 ARG A CA 1
ATOM 741 C C . ARG A 1 95 ? -4.890 7.899 0.133 1.00 92.44 95 ARG A C 1
ATOM 743 O O . ARG A 1 95 ? -4.926 8.808 0.953 1.00 92.44 95 ARG A O 1
ATOM 750 N N . ARG A 1 96 ? -5.984 7.287 -0.327 1.00 91.75 96 ARG A N 1
ATOM 751 C CA . ARG A 1 96 ? -7.321 7.545 0.216 1.00 91.75 96 ARG A CA 1
ATOM 752 C C . ARG A 1 96 ? -7.394 7.098 1.679 1.00 91.75 96 ARG A C 1
ATOM 754 O O . ARG A 1 96 ? -7.650 7.943 2.526 1.00 91.75 96 ARG A O 1
ATOM 761 N N . ALA A 1 97 ? -7.010 5.854 1.965 1.00 91.50 97 ALA A N 1
ATOM 762 C CA . ALA A 1 97 ? -6.947 5.305 3.321 1.00 91.50 97 ALA A CA 1
ATOM 763 C C . ALA A 1 97 ? -6.049 6.127 4.274 1.00 91.50 97 ALA A C 1
ATOM 765 O O . ALA A 1 97 ? -6.359 6.276 5.450 1.00 91.50 97 ALA A O 1
ATOM 766 N N . MET A 1 98 ? -4.958 6.720 3.772 1.00 88.38 98 MET A N 1
ATOM 767 C CA . MET A 1 98 ? -4.084 7.604 4.564 1.00 88.38 98 MET A CA 1
ATOM 768 C C . MET A 1 98 ? -4.707 8.979 4.868 1.00 88.38 98 MET A C 1
ATOM 770 O O . MET A 1 98 ? -4.357 9.627 5.863 1.00 88.38 98 MET A O 1
ATOM 774 N N . ARG A 1 99 ? -5.606 9.451 3.994 1.00 82.12 99 ARG A N 1
ATOM 775 C CA . ARG A 1 99 ? -6.128 10.823 3.976 1.00 82.12 99 ARG A CA 1
ATOM 776 C C . ARG A 1 99 ? -7.384 11.015 4.825 1.00 82.12 99 ARG A C 1
ATOM 778 O O . ARG A 1 99 ? -7.767 12.164 5.017 1.00 82.12 99 ARG A O 1
ATOM 785 N N . ASP A 1 100 ? -7.990 9.969 5.381 1.00 63.06 100 ASP A N 1
ATOM 786 C CA . ASP A 1 100 ? -9.275 10.082 6.095 1.00 63.06 100 ASP A CA 1
ATOM 787 C C . ASP A 1 100 ? -9.275 11.047 7.294 1.00 63.06 100 ASP A C 1
ATOM 789 O O . ASP A 1 100 ? -10.324 11.573 7.653 1.00 63.06 100 ASP A O 1
ATOM 793 N N . ARG A 1 101 ? -8.111 11.435 7.835 1.00 51.25 101 ARG A N 1
ATOM 794 C CA . ARG A 1 101 ? -8.013 12.536 8.818 1.00 51.25 101 ARG A CA 1
ATOM 795 C C . ARG A 1 101 ? -8.137 13.958 8.241 1.00 51.25 101 ARG A C 1
ATOM 797 O O . ARG A 1 101 ? -8.096 14.920 8.999 1.00 51.25 101 ARG A O 1
ATOM 804 N N . LEU A 1 102 ? -8.300 14.123 6.927 1.00 48.78 102 LEU A N 1
ATOM 805 C CA . LEU A 1 102 ? -8.629 15.408 6.288 1.00 48.78 102 LEU A CA 1
ATOM 806 C C . LEU A 1 102 ? -10.123 15.558 5.973 1.00 48.78 102 LEU A C 1
ATOM 808 O O . LEU A 1 102 ? -10.532 16.630 5.523 1.00 48.78 102 LEU A O 1
ATOM 812 N N . VAL A 1 103 ? -10.946 14.533 6.217 1.00 46.78 103 VAL A N 1
ATOM 813 C CA . VAL A 1 103 ? -12.401 14.702 6.218 1.00 46.78 103 VAL A CA 1
ATOM 814 C C . VAL A 1 103 ? -12.789 15.170 7.609 1.00 46.78 103 VAL A C 1
ATOM 816 O O . VAL A 1 103 ? -12.978 14.389 8.532 1.00 46.78 103 VAL A O 1
ATOM 819 N N . LEU A 1 104 ? -12.844 16.486 7.753 1.00 45.62 104 LEU A N 1
ATOM 820 C CA . LEU A 1 104 ? -13.386 17.162 8.917 1.00 45.62 104 LEU A CA 1
ATOM 821 C C . LEU A 1 104 ? -14.825 16.676 9.132 1.00 45.62 104 LEU A C 1
ATOM 823 O O . LEU A 1 104 ? -15.749 17.120 8.449 1.00 45.62 104 LEU A O 1
ATOM 827 N N . THR A 1 105 ? -15.021 15.719 10.032 1.00 52.31 105 THR A N 1
ATOM 828 C CA . THR A 1 105 ? -16.364 15.311 10.438 1.00 52.31 105 THR A CA 1
ATOM 829 C C . THR A 1 105 ? -16.885 16.333 11.453 1.00 52.31 105 THR A C 1
ATOM 831 O O . THR A 1 105 ? -16.095 16.855 12.244 1.00 52.31 105 THR A O 1
ATOM 834 N N . PRO A 1 106 ? -18.195 16.642 11.488 1.00 53.06 106 PRO A N 1
ATOM 835 C CA . PRO A 1 106 ? -18.753 17.551 12.497 1.00 53.06 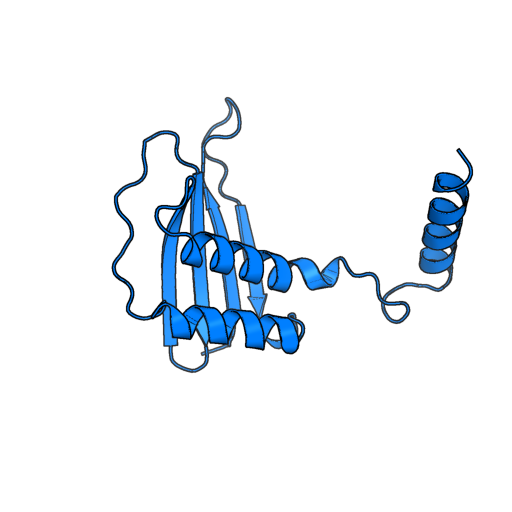106 PRO A CA 1
ATOM 836 C C . PRO A 1 106 ? -18.427 17.122 13.937 1.00 53.06 106 PRO A C 1
ATOM 838 O O . PRO A 1 106 ? -18.380 17.946 14.837 1.00 53.06 106 PRO A O 1
ATOM 841 N N . GLU A 1 107 ? -18.172 15.829 14.139 1.00 54.53 107 GLU A N 1
ATOM 842 C CA . GLU A 1 107 ? -17.832 15.221 15.427 1.00 54.53 107 GLU A CA 1
ATOM 843 C C . GLU A 1 107 ? -16.364 15.436 15.838 1.00 54.53 107 GLU A C 1
ATOM 845 O O . GLU A 1 107 ? -16.037 15.318 17.017 1.00 54.53 107 GLU A O 1
ATOM 850 N N . THR A 1 108 ? -15.474 15.753 14.889 1.00 54.69 108 THR A N 1
ATOM 851 C CA . THR A 1 108 ? -14.036 15.994 15.135 1.00 54.69 108 THR A CA 1
ATOM 852 C C . THR A 1 108 ? -13.658 17.475 15.105 1.00 54.69 108 THR A C 1
ATOM 854 O O . THR A 1 108 ? -12.541 17.834 15.479 1.00 54.69 108 THR A O 1
ATOM 857 N N . LEU A 1 109 ? -14.588 18.346 14.707 1.00 62.03 109 LEU A N 1
ATOM 858 C CA . LEU A 1 109 ? -14.430 19.794 14.727 1.00 62.03 109 LEU A CA 1
ATOM 859 C C . LEU A 1 109 ? -15.132 20.420 15.931 1.00 62.03 109 LEU A C 1
ATOM 861 O O . LEU A 1 109 ? -16.252 20.050 16.272 1.00 62.03 109 LEU A O 1
ATOM 865 N N . SER A 1 110 ? -14.514 21.438 16.534 1.00 68.31 110 SER A N 1
ATOM 866 C CA . SER A 1 110 ? -15.279 22.356 17.376 1.00 68.31 110 SER A CA 1
ATOM 867 C C . SER A 1 110 ? -16.339 23.063 16.525 1.00 68.31 110 SER A C 1
ATOM 869 O O . SER A 1 110 ? -16.129 23.323 15.337 1.00 68.31 110 SER A O 1
ATOM 871 N N . GLU A 1 111 ? -17.468 23.405 17.141 1.00 70.12 111 GLU A N 1
ATOM 872 C CA . GLU A 1 111 ? -18.573 24.123 16.491 1.00 70.12 111 GLU A CA 1
ATOM 873 C C . GLU A 1 111 ? -18.080 25.407 15.790 1.00 70.12 111 GLU A C 1
ATOM 875 O O . GLU A 1 111 ? -18.467 25.698 14.660 1.00 70.12 111 GLU A O 1
ATOM 880 N N . GLU A 1 112 ? -17.103 26.097 16.388 1.00 74.12 112 GLU A N 1
ATOM 881 C CA . GLU A 1 112 ? -16.436 27.268 15.803 1.00 74.12 112 GLU A CA 1
ATOM 882 C C . GLU A 1 112 ? -15.669 26.962 14.506 1.00 74.12 112 GLU A C 1
ATOM 884 O O . GLU A 1 112 ? -15.728 27.737 13.551 1.00 74.12 112 GLU A O 1
ATOM 889 N N . ALA A 1 113 ? -14.950 25.838 14.444 1.00 69.88 113 ALA A N 1
ATOM 890 C CA . ALA A 1 113 ? -14.183 25.463 13.260 1.00 69.88 113 ALA A CA 1
ATOM 891 C C . ALA A 1 113 ? -15.102 25.035 12.106 1.00 69.88 113 ALA A C 1
ATOM 893 O O . ALA A 1 113 ? -14.828 25.347 10.946 1.00 69.88 113 ALA A O 1
ATOM 894 N N . PHE A 1 114 ? -16.218 24.373 12.421 1.00 72.31 114 PHE A N 1
ATOM 895 C CA . PHE A 1 114 ? -17.225 23.986 11.435 1.00 72.31 114 PHE A CA 1
ATOM 896 C C . PHE A 1 114 ? -17.938 25.203 10.828 1.00 72.31 114 PHE A C 1
ATOM 898 O O . PHE A 1 114 ? -18.056 25.300 9.603 1.00 72.31 114 PHE A O 1
ATOM 905 N N . GLU A 1 115 ? -18.331 26.173 11.658 1.00 78.62 115 GLU A N 1
ATOM 906 C CA . GLU A 1 115 ? -18.936 27.426 11.188 1.00 78.62 115 GLU A CA 1
ATOM 907 C C . GLU A 1 115 ? -17.966 28.256 10.335 1.00 78.62 115 GLU A C 1
ATOM 909 O O . GLU A 1 115 ? -18.363 28.796 9.299 1.00 78.62 115 GLU A O 1
ATOM 914 N N . ALA A 1 116 ? -16.678 28.301 10.694 1.00 78.50 116 ALA A N 1
ATOM 915 C CA . ALA A 1 116 ? -15.663 28.986 9.894 1.00 78.50 116 ALA A CA 1
ATOM 916 C C . ALA A 1 116 ? -15.538 28.390 8.479 1.00 78.50 116 ALA A C 1
ATOM 918 O O . ALA A 1 116 ? -15.504 29.127 7.491 1.00 78.50 116 ALA A O 1
ATOM 919 N N . ILE A 1 117 ? -15.541 27.058 8.363 1.00 76.69 117 ILE A N 1
ATOM 920 C CA . ILE A 1 117 ? -15.463 26.364 7.069 1.00 76.69 117 ILE A CA 1
ATOM 921 C C . ILE A 1 117 ? -16.735 26.597 6.247 1.00 76.69 117 ILE A C 1
ATOM 923 O O . ILE A 1 117 ? -16.649 26.895 5.053 1.00 76.69 117 ILE A O 1
ATOM 927 N N . GLN A 1 118 ? -17.918 26.520 6.867 1.00 76.19 118 GLN A N 1
ATOM 928 C CA . GLN A 1 118 ? -19.175 26.823 6.181 1.00 76.19 118 GLN A CA 1
ATOM 929 C C . GLN A 1 118 ? -19.242 28.266 5.673 1.00 76.19 118 GLN A C 1
ATOM 931 O O . GLN A 1 118 ? -19.742 28.507 4.571 1.00 76.19 118 GLN A O 1
ATOM 936 N N . ALA A 1 119 ? -18.766 29.227 6.466 1.00 78.56 119 ALA A N 1
ATOM 937 C CA . ALA A 1 119 ? -18.734 30.632 6.084 1.00 78.56 119 ALA A CA 1
ATOM 938 C C . ALA A 1 119 ? -17.805 30.867 4.882 1.00 78.56 119 ALA A C 1
ATOM 940 O O . ALA A 1 119 ? -18.199 31.546 3.932 1.00 78.56 119 ALA A O 1
ATOM 941 N N . SER A 1 120 ? -16.620 30.244 4.870 1.00 75.06 120 SER A N 1
ATOM 942 C CA . SER A 1 120 ? -15.688 30.327 3.737 1.00 75.06 120 SER A CA 1
ATOM 943 C C . SER A 1 120 ? -16.247 29.695 2.457 1.00 75.06 120 SER A C 1
ATOM 945 O O . SER A 1 120 ? -16.101 30.268 1.379 1.00 75.06 120 SER A O 1
ATOM 947 N N . LEU A 1 121 ? -16.939 28.553 2.555 1.00 73.81 121 LEU A N 1
ATOM 948 C CA . LEU A 1 121 ? -17.575 27.910 1.397 1.00 73.81 121 LEU A CA 1
ATOM 949 C C . LEU A 1 121 ? -18.751 28.725 0.840 1.00 73.81 121 LEU A C 1
ATOM 951 O O . LEU A 1 121 ? -18.940 28.769 -0.374 1.00 73.81 121 LEU A O 1
ATOM 955 N N . ARG A 1 122 ? -19.522 29.403 1.703 1.00 72.62 122 ARG A N 1
ATOM 956 C CA . ARG A 1 122 ? -20.594 30.319 1.275 1.00 72.62 122 ARG A CA 1
ATOM 957 C C . ARG A 1 122 ? -20.052 31.538 0.526 1.00 72.62 122 ARG A C 1
ATOM 959 O O . ARG A 1 122 ? -20.673 31.947 -0.447 1.00 72.62 122 ARG A O 1
ATOM 966 N N . GLN A 1 123 ? -18.910 32.087 0.942 1.00 66.75 123 GLN A N 1
ATOM 967 C CA . GLN A 1 123 ? -18.263 33.202 0.239 1.00 66.75 123 GLN A CA 1
ATOM 968 C C . GLN A 1 123 ? -17.702 32.786 -1.126 1.00 66.75 123 GLN A C 1
ATOM 970 O O . GLN A 1 123 ? -17.902 33.497 -2.101 1.00 66.75 123 GLN A O 1
ATOM 975 N N . ALA A 1 124 ? -17.085 31.606 -1.226 1.00 61.22 124 ALA A N 1
ATOM 976 C CA . ALA A 1 124 ? -16.498 31.117 -2.477 1.00 61.22 124 ALA A CA 1
ATOM 977 C C . ALA A 1 124 ? -17.526 30.773 -3.579 1.00 61.22 124 ALA A C 1
ATOM 979 O O . ALA A 1 124 ? -17.142 30.582 -4.728 1.00 61.22 124 ALA A O 1
ATOM 980 N N . GLY A 1 125 ? -18.815 30.661 -3.242 1.00 53.56 125 GLY A N 1
ATOM 981 C CA . GLY A 1 125 ? -19.905 30.437 -4.199 1.00 53.56 125 GLY A CA 1
ATOM 982 C C . GLY A 1 125 ? -20.656 31.704 -4.626 1.00 53.56 125 GLY A C 1
ATOM 983 O O . GLY A 1 125 ? -21.681 31.583 -5.296 1.00 53.56 125 GLY A O 1
ATOM 984 N N . GLN A 1 126 ? -20.213 32.891 -4.192 1.00 53.66 126 GLN A N 1
ATOM 985 C CA . GLN A 1 126 ? -20.836 34.184 -4.516 1.00 53.66 126 GLN A CA 1
ATOM 986 C C . GLN A 1 126 ? -19.975 35.095 -5.411 1.00 53.66 126 GLN A C 1
ATOM 988 O O . GLN A 1 126 ? -20.421 36.201 -5.717 1.00 53.66 126 GLN A O 1
ATOM 993 N N . ASP A 1 127 ? -18.815 34.610 -5.861 1.00 47.69 127 ASP A N 1
ATOM 994 C CA . ASP A 1 127 ? -17.972 35.221 -6.904 1.00 47.69 127 ASP A CA 1
ATOM 995 C C . ASP A 1 127 ? -18.159 34.501 -8.254 1.00 47.69 127 ASP A C 1
ATOM 997 O O . ASP A 1 127 ? -18.073 35.179 -9.306 1.00 47.69 127 ASP A O 1
#

Organism: NCBI:txid2283317